Protein AF-A0A967I503-F1 (afdb_monomer)

Structure (mmCIF, N/CA/C/O backbone):
data_AF-A0A967I503-F1
#
_entry.id   AF-A0A967I503-F1
#
loop_
_atom_site.group_PDB
_atom_site.id
_atom_site.type_symbol
_atom_site.label_atom_id
_atom_site.label_alt_id
_atom_site.label_comp_id
_atom_site.label_asym_id
_atom_site.label_entity_id
_atom_site.label_seq_id
_atom_site.pdbx_PDB_ins_code
_atom_site.Cartn_x
_atom_site.Cartn_y
_atom_site.Cartn_z
_atom_site.occupancy
_atom_site.B_iso_or_equiv
_atom_site.auth_seq_id
_atom_site.auth_comp_id
_atom_site.auth_asym_id
_atom_site.auth_atom_id
_atom_site.pdbx_PDB_model_num
ATOM 1 N N . LEU A 1 1 ? 2.412 -4.016 -0.703 1.00 96.50 1 LEU A N 1
ATOM 2 C CA . LEU A 1 1 ? 2.605 -3.901 -2.166 1.00 96.50 1 LEU A CA 1
ATOM 3 C C . LEU A 1 1 ? 4.007 -4.381 -2.464 1.00 96.50 1 LEU A C 1
ATOM 5 O O . LEU A 1 1 ? 4.938 -3.850 -1.876 1.00 96.50 1 LEU A O 1
ATOM 9 N N . HIS A 1 2 ? 4.152 -5.424 -3.271 1.00 97.44 2 HIS A N 1
ATOM 10 C CA . HIS A 1 2 ? 5.470 -5.941 -3.630 1.00 97.44 2 HIS A CA 1
ATOM 11 C C . HIS A 1 2 ? 6.127 -5.044 -4.692 1.00 97.44 2 HIS A C 1
ATOM 13 O O . HIS A 1 2 ? 5.439 -4.295 -5.382 1.00 97.44 2 HIS A O 1
ATOM 19 N N . GLY A 1 3 ? 7.458 -5.095 -4.791 1.00 95.44 3 GLY A N 1
ATOM 20 C CA . GLY A 1 3 ? 8.247 -4.415 -5.832 1.00 95.44 3 GLY A CA 1
ATOM 21 C C . GLY A 1 3 ? 8.384 -2.896 -5.704 1.00 95.44 3 GLY A C 1
ATOM 22 O O . GLY A 1 3 ? 9.269 -2.316 -6.317 1.00 95.44 3 GLY A O 1
ATOM 23 N N . MET A 1 4 ? 7.551 -2.232 -4.901 1.00 95.31 4 MET A N 1
ATOM 24 C CA . MET A 1 4 ? 7.523 -0.770 -4.796 1.00 95.31 4 MET A CA 1
ATOM 25 C C . MET A 1 4 ? 7.333 -0.308 -3.353 1.00 95.31 4 MET A C 1
ATOM 27 O O . MET A 1 4 ? 6.794 -1.027 -2.508 1.00 95.31 4 MET A O 1
ATOM 31 N N . TRP A 1 5 ? 7.713 0.941 -3.092 1.00 96.94 5 TRP A N 1
ATOM 32 C CA . TRP A 1 5 ? 7.392 1.627 -1.846 1.00 96.94 5 TRP A CA 1
ATOM 33 C C . TRP A 1 5 ? 6.115 2.462 -1.973 1.00 96.94 5 TRP A C 1
ATOM 35 O O . TRP A 1 5 ? 5.860 3.074 -3.008 1.00 96.94 5 TRP A O 1
ATOM 45 N N . MET A 1 6 ? 5.353 2.537 -0.882 1.00 97.44 6 MET A N 1
ATOM 46 C CA . MET A 1 6 ? 4.241 3.470 -0.698 1.00 97.44 6 MET A CA 1
ATOM 47 C C . MET A 1 6 ? 4.697 4.600 0.228 1.00 97.44 6 MET A C 1
ATOM 49 O O . MET A 1 6 ? 5.233 4.339 1.306 1.00 97.44 6 MET A O 1
ATOM 53 N N . GLN A 1 7 ? 4.481 5.849 -0.167 1.00 97.94 7 GLN A N 1
ATOM 54 C CA . GLN A 1 7 ? 4.677 7.020 0.685 1.00 97.94 7 GLN A CA 1
ATOM 55 C C . GLN A 1 7 ? 3.349 7.359 1.354 1.00 97.94 7 GLN A C 1
ATOM 57 O O . GLN A 1 7 ? 2.385 7.683 0.666 1.00 97.94 7 GLN A O 1
ATOM 62 N N . LEU A 1 8 ? 3.275 7.239 2.680 1.00 97.94 8 LEU A N 1
ATOM 63 C CA . LEU A 1 8 ? 2.029 7.454 3.420 1.00 97.94 8 LEU A CA 1
ATOM 64 C C . LEU A 1 8 ? 1.730 8.947 3.566 1.00 97.94 8 LEU A C 1
ATOM 66 O O . LEU A 1 8 ? 2.529 9.671 4.156 1.00 97.94 8 LEU A O 1
ATOM 70 N N . GLU A 1 9 ? 0.555 9.381 3.118 1.00 97.69 9 GLU A N 1
ATOM 71 C CA . GLU A 1 9 ? 0.080 10.751 3.311 1.00 97.69 9 GLU A CA 1
ATOM 72 C C . GLU A 1 9 ? -0.468 10.915 4.736 1.00 97.69 9 GLU A C 1
ATOM 74 O O . GLU A 1 9 ? -1.629 10.633 5.020 1.00 97.69 9 GLU A O 1
ATOM 79 N N . ASN A 1 10 ? 0.403 11.330 5.659 1.00 95.25 10 ASN A N 1
ATOM 80 C CA . ASN A 1 10 ? 0.098 11.476 7.088 1.00 95.25 10 ASN A CA 1
ATOM 81 C C . ASN A 1 10 ? 0.176 12.927 7.600 1.00 95.25 10 ASN A C 1
ATOM 83 O O . ASN A 1 10 ? 0.239 13.142 8.810 1.00 95.25 10 ASN A O 1
ATOM 87 N N . GLY A 1 11 ? 0.223 13.912 6.698 1.00 95.81 11 GLY A N 1
ATOM 88 C CA . GLY A 1 11 ? 0.328 15.336 7.039 1.00 95.81 11 GLY A CA 1
ATOM 89 C C . GLY A 1 11 ? 1.723 15.810 7.463 1.00 95.81 11 GLY A C 1
ATOM 90 O O . GLY A 1 11 ? 1.865 16.968 7.840 1.00 95.81 11 GLY A O 1
ATOM 91 N N . ALA A 1 12 ? 2.749 14.953 7.417 1.00 95.75 12 ALA A N 1
ATOM 92 C CA . ALA A 1 12 ? 4.132 15.366 7.651 1.00 95.75 12 ALA A CA 1
ATOM 93 C C . ALA A 1 12 ? 4.752 16.013 6.400 1.00 95.75 12 ALA A C 1
ATOM 95 O O . ALA A 1 12 ? 4.454 15.606 5.279 1.00 95.75 12 ALA A O 1
ATOM 96 N N . ASP A 1 13 ? 5.705 16.931 6.595 1.00 95.94 13 ASP A N 1
ATOM 97 C CA . ASP A 1 13 ? 6.447 17.574 5.494 1.00 95.94 13 ASP A CA 1
ATOM 98 C C . ASP A 1 13 ? 7.236 16.568 4.639 1.00 95.94 13 ASP A C 1
ATOM 100 O O . ASP A 1 13 ? 7.444 16.765 3.442 1.00 95.94 13 ASP A O 1
ATOM 104 N N . LYS A 1 14 ? 7.686 15.467 5.255 1.00 97.12 14 LYS A N 1
ATOM 105 C CA . LYS A 1 14 ? 8.374 14.364 4.580 1.00 97.12 14 LYS A CA 1
ATOM 106 C C . LYS A 1 14 ? 7.618 13.063 4.803 1.00 97.12 14 LYS A C 1
ATOM 108 O O . LYS A 1 14 ? 7.604 12.525 5.912 1.00 97.12 14 LYS A O 1
ATOM 113 N N . LEU A 1 15 ? 7.044 12.535 3.727 1.00 98.00 15 LEU A N 1
ATOM 114 C CA . LEU A 1 15 ? 6.250 11.313 3.775 1.00 98.00 15 LEU A CA 1
ATOM 115 C C . LEU A 1 15 ? 7.143 10.082 4.023 1.00 98.00 15 LEU A C 1
ATOM 117 O O . LEU A 1 15 ? 8.185 9.927 3.375 1.00 98.00 15 LEU A O 1
ATOM 121 N N . PRO A 1 16 ? 6.771 9.184 4.951 1.00 97.12 16 PRO A N 1
ATOM 122 C CA . PRO A 1 16 ? 7.538 7.975 5.205 1.00 97.12 16 PRO A CA 1
ATOM 123 C C . PRO A 1 16 ? 7.280 6.918 4.126 1.00 97.12 16 PRO A C 1
ATOM 125 O O . PRO A 1 16 ? 6.133 6.635 3.776 1.00 97.12 16 PRO A O 1
ATOM 128 N N . TYR A 1 17 ? 8.349 6.262 3.674 1.00 97.31 17 TYR A N 1
ATOM 129 C CA . TYR A 1 17 ? 8.269 5.092 2.800 1.00 97.31 17 TYR A CA 1
ATOM 130 C C . TYR A 1 17 ? 7.922 3.830 3.600 1.00 97.31 17 TYR A C 1
ATOM 132 O O . TYR A 1 17 ? 8.533 3.534 4.630 1.00 97.31 17 TYR A O 1
ATOM 140 N N . LYS A 1 18 ? 6.935 3.073 3.120 1.00 97.38 18 LYS A N 1
ATOM 141 C CA . LYS A 1 18 ? 6.435 1.830 3.718 1.00 97.38 18 LYS A CA 1
ATOM 142 C C . LYS A 1 18 ? 6.133 0.806 2.623 1.00 97.38 18 LYS A C 1
ATOM 144 O O . LYS A 1 18 ? 5.572 1.150 1.591 1.00 97.38 18 LYS A O 1
ATOM 149 N N . HIS A 1 19 ? 6.467 -0.462 2.851 1.00 95.25 19 HIS A N 1
ATOM 150 C CA . HIS A 1 19 ? 6.055 -1.573 1.972 1.00 95.25 19 HIS A CA 1
ATOM 151 C C . HIS A 1 19 ? 4.754 -2.250 2.452 1.00 95.25 19 HIS A C 1
ATOM 153 O O . HIS A 1 19 ? 4.051 -2.907 1.677 1.00 95.25 19 HIS A O 1
ATOM 159 N N . THR A 1 20 ? 4.403 -2.036 3.725 1.00 97.31 20 THR A N 1
ATOM 160 C CA . THR A 1 20 ? 3.201 -2.550 4.392 1.00 97.31 20 THR A CA 1
ATOM 161 C C . THR A 1 20 ? 2.639 -1.456 5.297 1.00 97.31 20 THR A C 1
ATOM 163 O O . THR A 1 20 ? 3.392 -0.787 6.006 1.00 97.31 20 THR A O 1
ATOM 166 N N . LEU A 1 21 ? 1.320 -1.276 5.270 1.00 97.31 21 LEU A N 1
ATOM 167 C CA . LEU A 1 21 ? 0.599 -0.291 6.073 1.00 97.31 21 LEU A CA 1
ATOM 168 C C . LEU A 1 21 ? -0.433 -1.001 6.943 1.00 97.31 21 LEU A C 1
ATOM 170 O O . LEU A 1 21 ? -1.075 -1.951 6.496 1.00 97.31 21 LEU A O 1
ATOM 174 N N . LEU A 1 22 ? -0.577 -0.537 8.181 1.00 96.50 22 LEU A N 1
ATOM 175 C CA . LEU A 1 22 ? -1.637 -0.979 9.077 1.00 96.50 22 LEU A CA 1
ATOM 176 C C . LEU A 1 22 ? -2.850 -0.072 8.859 1.00 96.50 22 LEU A C 1
ATOM 178 O O . LEU A 1 22 ? -2.740 1.130 9.070 1.00 96.50 22 LEU A O 1
ATOM 182 N N . VAL A 1 23 ? -3.974 -0.656 8.450 1.00 96.94 23 VAL A N 1
ATOM 183 C CA . VAL A 1 23 ? -5.252 0.040 8.244 1.00 96.94 23 VAL A CA 1
ATOM 184 C C . VAL A 1 23 ? -6.223 -0.447 9.314 1.00 96.94 23 VAL A C 1
ATOM 186 O O . VAL A 1 23 ? -6.459 -1.652 9.432 1.00 96.94 23 VAL A O 1
ATOM 189 N N . LYS A 1 24 ? -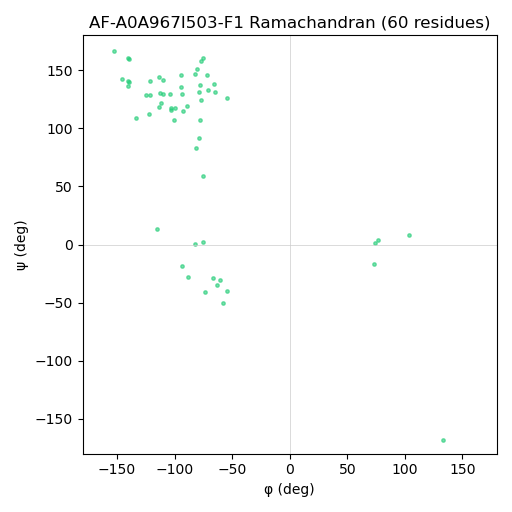6.754 0.466 10.127 1.00 97.56 24 LYS A N 1
ATOM 190 C CA . LYS A 1 24 ? -7.732 0.148 11.174 1.00 97.56 24 LYS A CA 1
ATOM 191 C C . LYS A 1 24 ? -9.119 -0.124 10.573 1.00 97.56 24 LYS A C 1
ATOM 193 O O . LYS A 1 24 ? -9.413 0.310 9.460 1.00 97.56 24 LYS A O 1
ATOM 198 N N . PRO A 1 25 ? -10.018 -0.800 11.309 1.00 97.6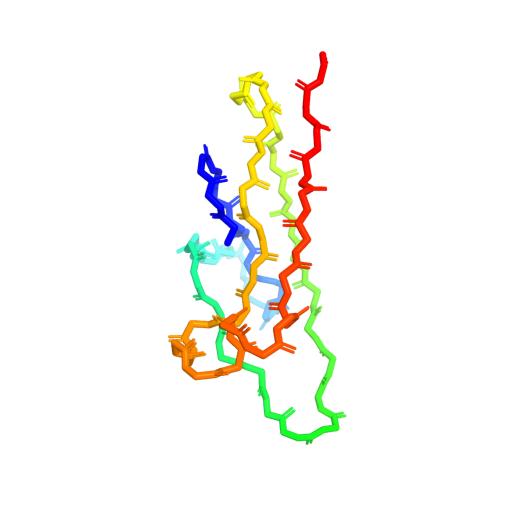9 25 PRO A N 1
ATOM 199 C CA . PRO A 1 25 ? -11.404 -0.962 10.876 1.00 97.69 25 PRO A CA 1
ATOM 200 C C . PRO A 1 25 ? -12.073 0.389 10.581 1.00 97.69 25 PRO A C 1
ATOM 202 O O . PRO A 1 25 ? -12.063 1.280 11.428 1.00 97.69 25 PRO A O 1
ATOM 205 N N . GLY A 1 26 ? -12.646 0.535 9.383 1.00 97.50 26 GLY A N 1
ATOM 206 C CA . GLY A 1 26 ? -13.313 1.766 8.935 1.00 97.50 2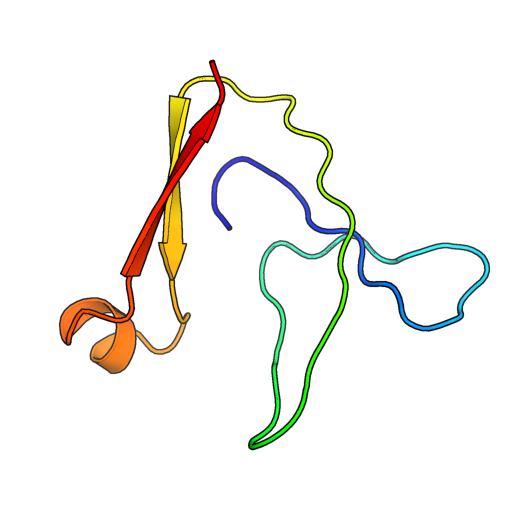6 GLY A CA 1
ATOM 207 C C . GLY A 1 26 ? -12.378 2.925 8.565 1.00 97.50 26 GLY A C 1
ATOM 208 O O . GLY A 1 26 ? -12.863 3.990 8.195 1.00 97.50 26 GLY A O 1
ATOM 209 N N . GLU A 1 27 ? -11.059 2.739 8.652 1.00 97.75 27 GLU A N 1
ATOM 210 C CA . GLU A 1 27 ? -10.074 3.743 8.254 1.00 97.75 27 GLU A CA 1
ATOM 211 C C . GLU A 1 27 ? -9.834 3.713 6.741 1.00 97.75 27 GLU A C 1
ATOM 213 O O . GLU A 1 27 ? -9.853 2.660 6.102 1.00 97.75 27 GLU A O 1
ATOM 218 N N . VAL A 1 28 ? -9.558 4.887 6.178 1.00 96.94 28 VAL A N 1
ATOM 219 C CA . VAL A 1 28 ? -9.078 5.052 4.807 1.00 96.94 28 VAL A CA 1
ATOM 220 C C . VAL A 1 28 ? -7.732 5.761 4.879 1.00 96.94 28 VAL A C 1
ATOM 222 O O . VAL A 1 28 ? -7.613 6.799 5.525 1.00 96.94 28 VAL A O 1
ATOM 225 N N . LEU A 1 29 ? -6.721 5.198 4.219 1.00 97.12 29 LEU A N 1
ATOM 226 C CA . LEU A 1 29 ? -5.391 5.791 4.094 1.00 97.12 29 LEU A CA 1
ATOM 227 C C . LEU A 1 29 ? -5.135 6.164 2.636 1.00 97.12 29 LEU A C 1
ATOM 229 O O . LEU A 1 29 ? -5.533 5.426 1.734 1.00 97.12 29 LEU A O 1
ATOM 233 N N . SER A 1 30 ? -4.427 7.272 2.419 1.00 97.69 30 SER A N 1
ATOM 234 C CA . SER A 1 30 ? -3.945 7.674 1.099 1.00 97.69 30 SER A CA 1
ATOM 235 C C . SER A 1 30 ? -2.428 7.537 1.022 1.00 97.69 30 SER A C 1
ATOM 237 O O . SER A 1 30 ? -1.708 7.751 2.004 1.00 97.69 30 SER A O 1
ATOM 239 N N . THR A 1 31 ? -1.937 7.092 -0.132 1.00 97.50 31 THR A N 1
ATOM 240 C CA . THR A 1 31 ? -0.516 6.820 -0.342 1.00 97.50 31 THR A CA 1
ATOM 241 C C . THR A 1 31 ? -0.101 7.144 -1.761 1.00 97.50 31 THR A C 1
ATOM 243 O O . THR A 1 31 ? -0.812 6.794 -2.703 1.00 97.50 31 THR A O 1
ATOM 246 N N . LEU A 1 32 ? 1.104 7.681 -1.919 1.00 97.62 32 LEU A N 1
ATOM 247 C CA . LEU A 1 32 ? 1.722 7.887 -3.223 1.00 97.62 32 LEU A CA 1
ATOM 248 C C . LEU A 1 32 ? 2.622 6.699 -3.570 1.00 97.62 32 LEU A C 1
ATOM 250 O O . LEU A 1 32 ? 3.409 6.238 -2.741 1.00 97.62 32 LEU A O 1
ATOM 254 N N . ILE A 1 33 ? 2.529 6.219 -4.808 1.00 96.56 33 ILE A N 1
ATOM 255 C CA . ILE A 1 33 ? 3.355 5.130 -5.336 1.00 96.56 33 ILE A CA 1
ATOM 256 C C . ILE A 1 33 ? 4.041 5.636 -6.601 1.00 96.56 33 ILE A C 1
ATOM 258 O O . ILE A 1 33 ? 3.376 6.127 -7.510 1.00 96.56 33 ILE A O 1
ATOM 262 N N . THR A 1 34 ? 5.363 5.478 -6.673 1.00 95.94 34 THR A N 1
ATOM 263 C CA . THR A 1 34 ? 6.133 5.709 -7.901 1.00 95.94 34 THR A CA 1
ATOM 264 C C . THR A 1 34 ? 6.430 4.349 -8.542 1.00 95.94 34 THR A C 1
ATOM 266 O O . THR A 1 34 ? 7.243 3.600 -7.994 1.00 95.94 34 THR A O 1
ATOM 269 N N . PRO A 1 35 ? 5.781 3.987 -9.664 1.00 94.31 35 PRO A N 1
ATOM 270 C CA . PRO A 1 35 ? 5.890 2.651 -10.245 1.00 94.31 35 PRO A CA 1
ATOM 271 C C . PRO A 1 35 ? 7.165 2.511 -11.087 1.00 94.31 35 PRO A C 1
ATOM 273 O O . PRO A 1 35 ? 7.146 2.691 -12.301 1.00 94.31 35 PRO A O 1
ATOM 276 N N . ILE A 1 36 ? 8.289 2.230 -10.423 1.00 93.12 36 ILE A N 1
ATOM 277 C CA . ILE A 1 36 ? 9.606 2.111 -11.074 1.00 93.12 36 ILE A CA 1
ATOM 278 C C . ILE A 1 36 ? 9.912 0.695 -11.589 1.00 93.12 36 ILE A C 1
ATOM 280 O O . ILE A 1 36 ? 10.622 0.556 -12.581 1.00 93.12 36 ILE A O 1
ATOM 284 N N . GLU A 1 37 ? 9.350 -0.343 -10.963 1.00 94.62 37 GLU A N 1
ATOM 285 C CA . GLU A 1 37 ? 9.626 -1.739 -11.318 1.00 94.62 37 GLU A CA 1
ATOM 286 C C . GLU A 1 37 ? 8.511 -2.324 -12.196 1.00 94.62 37 GLU A C 1
ATOM 288 O O . GLU A 1 37 ? 7.364 -2.455 -11.758 1.00 94.62 37 GLU A O 1
ATOM 293 N N . LYS A 1 38 ? 8.843 -2.708 -13.435 1.00 97.06 38 LYS A N 1
ATOM 294 C CA . LYS A 1 38 ? 7.895 -3.344 -14.365 1.00 97.06 38 LYS A CA 1
ATOM 295 C C . LYS A 1 38 ? 7.575 -4.7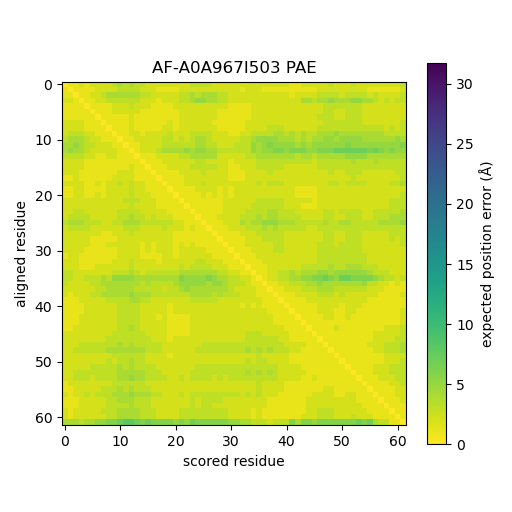78 -13.946 1.00 97.06 38 LYS A C 1
ATOM 297 O O . LYS A 1 38 ? 8.453 -5.500 -13.482 1.00 97.06 38 LYS A O 1
ATOM 302 N N . GLY A 1 39 ? 6.338 -5.207 -14.181 1.00 97.38 39 GLY A N 1
ATOM 303 C CA . GLY A 1 39 ? 5.883 -6.569 -13.910 1.00 97.38 39 GLY A CA 1
ATOM 304 C C . GLY A 1 39 ? 4.549 -6.637 -13.175 1.00 97.38 39 GLY A C 1
ATOM 305 O O . GLY A 1 39 ? 3.830 -5.644 -13.048 1.00 97.38 39 GLY A O 1
ATOM 306 N N . ASP A 1 40 ? 4.237 -7.841 -12.703 1.00 98.12 40 ASP A N 1
ATOM 307 C CA . ASP A 1 40 ? 3.033 -8.153 -11.940 1.00 98.12 40 ASP A CA 1
ATOM 308 C C . ASP A 1 40 ? 3.385 -8.281 -10.457 1.00 98.12 40 ASP A C 1
ATOM 310 O O . ASP A 1 40 ? 4.133 -9.172 -10.052 1.00 98.12 40 ASP A O 1
ATOM 314 N N . TRP A 1 41 ? 2.833 -7.390 -9.638 1.00 98.25 41 TRP A N 1
ATOM 315 C CA . TRP A 1 41 ? 3.175 -7.280 -8.226 1.00 98.25 41 TRP A CA 1
ATOM 316 C C . TRP A 1 41 ? 2.016 -7.669 -7.326 1.00 98.25 41 TRP A C 1
ATOM 318 O O . TRP A 1 41 ? 0.902 -7.161 -7.446 1.00 98.25 41 TRP A O 1
ATOM 328 N N . ALA A 1 42 ? 2.305 -8.543 -6.366 1.00 98.12 42 ALA A N 1
ATOM 329 C CA . ALA A 1 42 ? 1.350 -8.944 -5.352 1.00 98.12 42 ALA A CA 1
ATOM 330 C C . ALA A 1 42 ? 0.963 -7.757 -4.449 1.00 98.12 42 ALA A C 1
ATOM 332 O O . ALA A 1 42 ? 1.812 -7.031 -3.911 1.00 98.12 42 ALA A O 1
ATOM 333 N N . PHE A 1 43 ? -0.338 -7.580 -4.249 1.00 97.88 43 PHE A N 1
ATOM 334 C CA . PHE A 1 43 ? -0.904 -6.615 -3.322 1.00 97.88 43 PHE A CA 1
ATOM 335 C C . PHE A 1 43 ? -1.991 -7.282 -2.487 1.00 97.88 43 PHE A C 1
ATOM 337 O O . PHE A 1 43 ? -3.054 -7.632 -2.986 1.00 97.88 43 PHE A O 1
ATOM 344 N N . HIS A 1 44 ? -1.703 -7.503 -1.208 1.00 98.31 44 HIS A N 1
ATOM 345 C CA . HIS A 1 44 ? -2.560 -8.303 -0.342 1.00 98.31 44 HIS A CA 1
ATOM 346 C C . HIS A 1 44 ? -2.440 -7.890 1.123 1.00 98.31 44 HIS A C 1
ATOM 348 O O . HIS A 1 44 ? -1.517 -7.173 1.525 1.00 98.31 44 HIS A O 1
ATOM 354 N N . CYS A 1 45 ? -3.379 -8.378 1.933 1.00 97.88 45 CYS A N 1
ATOM 355 C CA . CYS A 1 45 ? -3.278 -8.291 3.383 1.00 97.88 45 CYS A CA 1
ATOM 356 C C . CYS A 1 45 ? -2.100 -9.140 3.885 1.00 97.88 45 CYS A C 1
ATOM 358 O O . CYS A 1 45 ? -1.899 -10.263 3.428 1.00 97.88 45 CYS A O 1
ATOM 360 N N . HIS A 1 46 ? -1.330 -8.627 4.847 1.00 97.44 46 HIS A N 1
ATOM 361 C CA . HIS A 1 46 ? -0.197 -9.357 5.434 1.00 97.44 46 HIS A CA 1
ATOM 362 C C . HIS A 1 46 ? -0.591 -10.349 6.541 1.00 97.44 46 HIS A C 1
ATOM 364 O O . HIS A 1 46 ? 0.272 -11.031 7.090 1.00 97.44 46 HIS A O 1
ATOM 37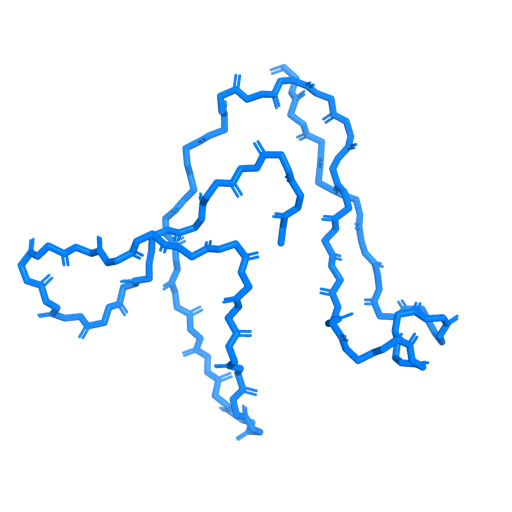0 N N . LEU A 1 47 ? -1.882 -10.461 6.862 1.00 97.38 47 LEU A N 1
ATOM 371 C CA . LEU A 1 47 ? -2.403 -11.589 7.628 1.00 97.38 47 LEU A CA 1
ATOM 372 C C . LEU A 1 47 ? -2.527 -12.779 6.673 1.00 97.38 47 LEU A C 1
ATOM 374 O O . LEU A 1 47 ? -3.398 -12.785 5.806 1.00 97.38 47 LEU A O 1
ATOM 378 N N . LEU A 1 48 ? -1.635 -13.764 6.810 1.00 96.62 48 LEU A N 1
ATOM 379 C CA . LEU A 1 48 ? -1.486 -14.866 5.848 1.00 96.62 48 LEU A CA 1
ATOM 380 C C . LEU A 1 48 ? -2.796 -15.617 5.586 1.00 96.62 48 LEU A C 1
ATOM 382 O O . LEU A 1 48 ? -3.124 -15.875 4.436 1.00 96.62 48 LEU A O 1
ATOM 386 N N . TYR A 1 49 ? -3.604 -15.863 6.616 1.00 98.12 49 TYR A N 1
ATOM 387 C CA . TYR A 1 49 ? -4.903 -16.519 6.448 1.00 98.12 49 TYR A CA 1
ATOM 388 C C . TYR A 1 49 ? -5.917 -15.667 5.656 1.00 98.12 49 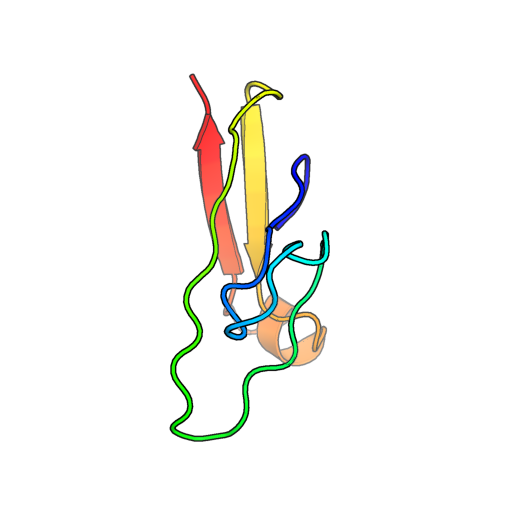TYR A C 1
ATOM 390 O O . TYR A 1 49 ? -6.760 -16.222 4.962 1.00 98.12 49 TYR A O 1
ATOM 398 N N . HIS A 1 50 ? -5.834 -14.328 5.689 1.00 98.44 50 HIS A N 1
ATOM 399 C CA . HIS A 1 50 ? -6.634 -13.468 4.803 1.00 98.44 50 HIS A CA 1
ATOM 400 C C . HIS A 1 50 ? -6.118 -13.502 3.365 1.00 98.44 50 HIS A C 1
ATOM 402 O O . HIS A 1 50 ? -6.914 -13.531 2.429 1.00 98.44 50 HIS A O 1
ATOM 408 N N . MET A 1 51 ? -4.793 -13.490 3.186 1.00 98.38 51 MET A N 1
ATOM 409 C CA . MET A 1 51 ? -4.165 -13.632 1.871 1.00 98.38 51 MET A CA 1
ATOM 410 C C . MET A 1 51 ? -4.594 -14.951 1.211 1.00 98.38 51 MET A C 1
ATOM 412 O O . MET A 1 51 ? -5.066 -14.934 0.078 1.00 98.38 51 MET A O 1
ATOM 416 N N . GLU A 1 52 ? -4.489 -16.067 1.936 1.00 98.00 52 GLU A N 1
ATOM 417 C CA . GLU A 1 52 ? -4.888 -17.405 1.479 1.00 98.00 52 GLU A CA 1
ATOM 418 C C . GLU A 1 52 ? -6.394 -17.507 1.204 1.00 98.00 52 GLU A C 1
ATOM 420 O O . GLU A 1 52 ? -6.799 -18.154 0.241 1.00 98.00 52 GLU A O 1
ATOM 425 N N . ALA A 1 53 ? -7.226 -16.815 1.988 1.00 98.50 53 ALA A N 1
ATOM 426 C CA . ALA A 1 53 ? -8.671 -16.731 1.766 1.00 98.50 53 ALA A CA 1
ATOM 427 C C . ALA A 1 53 ? -9.078 -15.803 0.599 1.00 98.50 53 ALA A C 1
ATOM 429 O O . ALA A 1 53 ? -10.270 -15.634 0.345 1.00 98.50 53 ALA A O 1
ATOM 430 N N . GLY A 1 54 ? -8.119 -15.200 -0.116 1.00 98.12 54 GLY A N 1
ATOM 431 C CA . GLY A 1 54 ? -8.371 -14.436 -1.341 1.00 98.12 54 GLY A CA 1
ATOM 432 C C . GLY A 1 54 ? -8.319 -12.915 -1.195 1.00 98.12 54 GLY A C 1
ATOM 433 O O . GLY A 1 54 ? -8.623 -12.212 -2.157 1.00 98.12 54 GLY A O 1
ATOM 434 N N . MET A 1 55 ? -7.892 -12.372 -0.047 1.00 98.50 55 MET A N 1
ATOM 435 C CA . MET A 1 55 ? -7.629 -10.933 0.119 1.00 98.50 55 MET A CA 1
ATOM 436 C C . MET A 1 55 ? -6.305 -10.534 -0.559 1.00 98.50 55 MET A C 1
ATOM 438 O O . MET A 1 55 ? -5.360 -10.057 0.077 1.00 98.50 55 MET A O 1
ATOM 442 N N . PHE A 1 56 ? -6.248 -10.776 -1.868 1.00 98.50 56 PHE A N 1
ATOM 443 C CA . PHE A 1 56 ? -5.083 -10.693 -2.734 1.00 98.50 56 PHE A CA 1
ATOM 444 C C . PHE A 1 56 ? -5.476 -10.093 -4.083 1.00 98.50 56 PHE A C 1
ATOM 446 O O . PHE A 1 56 ? -6.530 -10.409 -4.630 1.00 98.50 56 PHE A O 1
ATOM 453 N N . GLN A 1 57 ? -4.618 -9.241 -4.630 1.00 97.69 57 GLN A N 1
ATOM 454 C CA . GLN A 1 57 ? -4.745 -8.616 -5.942 1.00 97.69 57 GLN A CA 1
ATOM 455 C C . GLN A 1 57 ? -3.371 -8.553 -6.623 1.00 97.69 57 GLN A C 1
ATOM 457 O O . GLN A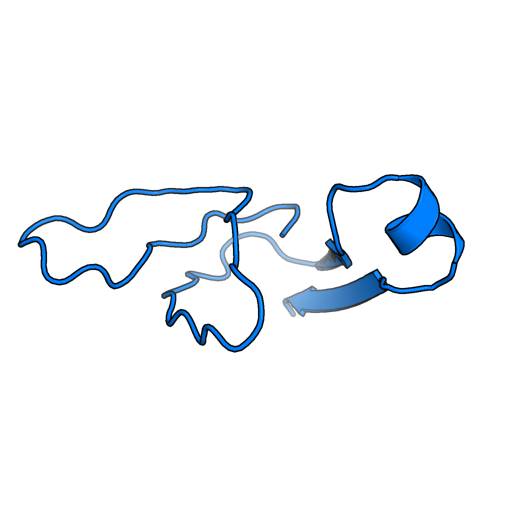 1 57 ? -2.329 -8.625 -5.967 1.00 97.69 57 GLN A O 1
ATOM 462 N N . VAL A 1 58 ? -3.374 -8.382 -7.945 1.00 97.94 58 VAL A N 1
ATOM 463 C CA . VAL A 1 58 ? -2.168 -8.128 -8.743 1.00 97.94 58 VAL A CA 1
ATOM 464 C C . VAL A 1 58 ? -2.204 -6.693 -9.255 1.00 97.94 58 VAL A C 1
ATOM 466 O O . VAL A 1 58 ? -3.187 -6.270 -9.858 1.00 97.94 58 VAL A O 1
ATOM 469 N N . VAL A 1 59 ? -1.116 -5.958 -9.041 1.00 97.00 59 VAL A N 1
ATOM 470 C CA . VAL A 1 59 ? -0.877 -4.637 -9.629 1.00 97.00 59 VAL A CA 1
ATOM 471 C C . VAL A 1 59 ? 0.115 -4.801 -10.775 1.00 97.00 59 VAL A C 1
ATOM 473 O O . VAL A 1 59 ? 1.253 -5.204 -10.547 1.00 97.00 59 VAL A O 1
ATOM 476 N N . ARG A 1 60 ? -0.309 -4.487 -12.003 1.00 97.56 60 ARG A N 1
ATOM 477 C CA . ARG A 1 60 ? 0.549 -4.534 -13.195 1.00 97.56 60 ARG A CA 1
ATOM 478 C C . ARG A 1 60 ? 1.177 -3.173 -13.473 1.00 97.56 60 ARG A C 1
ATOM 480 O O . ARG A 1 60 ? 0.465 -2.179 -13.591 1.00 97.56 60 ARG A O 1
ATOM 487 N N . VAL A 1 61 ? 2.494 -3.160 -13.651 1.00 97.44 61 VAL A N 1
ATOM 488 C CA . VAL A 1 61 ? 3.276 -2.010 -14.121 1.00 97.44 61 VAL A CA 1
ATOM 489 C C . VAL A 1 61 ? 3.856 -2.360 -15.494 1.00 97.44 61 VAL A C 1
ATOM 491 O O . VAL A 1 61 ? 4.609 -3.329 -15.608 1.00 97.44 61 VAL A O 1
ATOM 494 N N . ALA A 1 62 ? 3.481 -1.603 -16.529 1.00 93.88 62 ALA A N 1
ATOM 495 C CA . ALA A 1 62 ? 3.845 -1.842 -17.933 1.00 93.88 62 ALA A CA 1
ATOM 496 C C . ALA A 1 62 ? 4.767 -0.745 -18.490 1.00 93.88 62 ALA A C 1
ATOM 498 O O . ALA A 1 62 ? 4.580 0.431 -18.116 1.00 93.88 62 ALA A O 1
#

Secondary structure (DSSP, 8-state):
--SS-EEE-SS-SSPPEESS----TT----EEE---S-EEEEEE-SSHHHHHTT-EEEEEE-

Foldseek 3Di:
DPPWWWFWPPPDPGTDTDPDDDADVPGDTDTDIDPPDADWDKDADPPVVRVVVPRIDIDGDD

Mean predicted aligned error: 2.26 Å

Radius of gyration: 12.64 Å; Cα contacts (8 Å, |Δi|>4): 91; chains: 1; bounding box: 23×35×29 Å

Sequence (62 aa):
LHGMWMQLENGADKLPYKHTLLVKPGEVLSTLITPIEKGDWAFHCHLLYHMEAGMFQVVRVA

pLDDT: mean 97.1, std 1.17, range [93.12, 98.5]

Solvent-accessible surface area (backbone atoms only — not comparable to full-atom values): 3980 Å² total; per-residue (Å²): 69,50,89,44,53,33,29,42,69,76,86,56,98,70,60,54,76,37,54,74,82,91,76,58,93,94,59,85,86,55,67,52,69,69,90,80,59,73,45,79,24,57,36,54,52,88,54,60,71,48,30,75,73,58,46,56,47,75,49,76,38,131

=== Feature glossary ===
Legend for the data blocks above and below:

— What the protein is —

The amino-acid sequence is the protein's primary structure: the linear order of residues from the N-terminus to the C-terminus, written in one-letter code. Everything else here — the 3D coordinates, the secondary structure, the domain annotations — is ultimately a consequence of this string.

Database cross-references. InterPro integrates a dozen domain/family signature databases into unified entries with residue-range hits. GO terms attach function/process/location labels with evidence codes. CATH codes position the fold in a four-level structural taxonomy. Organism is the NCBI-taxonomy species name.

— Where its atoms are —

The mmCIF block holds the 3D Cartesian coordinates of each backbone atom (N, Cα, C, O) in ångströms. mmCIF is the PDB's canonical archive format — a tagged-loop text representation of the atomic model.

The six renders are orthographic views along the three Cartesian axes in both directions. Representation (cartoon, sticks, or surface) and color scheme (sequence-rainbow or by-chain) vary across proteins so the training set covers all the common visualization conventions.

— Local backbone conformation —

Secondary structure is the local, repeating backbone conformation. DSSP classifies it into eight states by reading the hydrogen-bond network: three 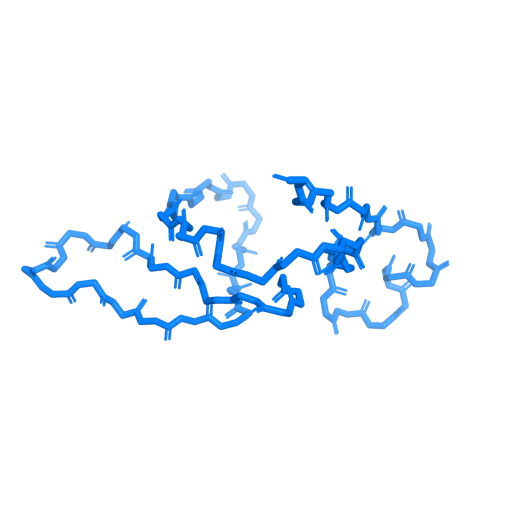helix types (H, G, I), two β types (E, B), two non-regular types (T, S), and unstructured coil (-).

SS3 is a coarse helix/strand/coil call (letters a/b/c) made by the P-SEA algorithm from inter-Cα distances and dihedrals. It is less detailed than DSSP but needs only Cα positions.

Backbone dihedral angles. Every residue except chain termini has a φ (preceding-C → N → Cα → C) and a ψ (N → Cα → C → next-N). They are reported in degrees following the IUPAC sign convention. Secondary structure is essentially a statement about which (φ, ψ) basin each residue occupies.

— Global shape and packing —

The geometric summary reports three shape descriptors. Rg (radius of gyration) measures how spread out the Cα atoms are about their centre of mass; compact globular proteins have small Rg, elongated or unfolded ones large. Cα contacts (<8 Å, |i−j|>4) count long-range residue pairs in spatial proximity — high for tightly 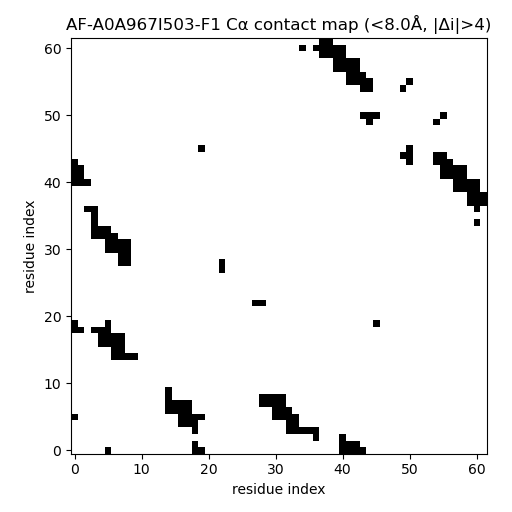packed folds, near zero for rods or random coil. The bounding-box extents give the protein's footprint along x, y, z in Å.

Solvent accessibility: the surface area of each residue that a 1.4 Å water probe can touch, in Å². When only backbone atoms are present the absolute values are lower than full-atom SASA (side chains contribute most of the area) and are flagged as backbone-only.

Plot images: a contact map (which residues are close in 3D, as an N×N binary image), a Ramachandran scatter (backbone torsion angles, revealing secondary-structure composition at a glance), and — for AlphaFold structures — a PAE heatmap (pairwise prediction confidence).

— Structural neighborhood —

Foldseek's 3Di representation compresses backbone geometry into a per-residue letter drawn from a learned twenty-state alphabet. It captures the tertiary interaction pattern around each residue — which residues are packed against it in space, regardless of where they are in sequence.

Structural nearest neighbors (via Foldseek easy-search vs the PDB). Reported per hit: target PDB id, E-value, and alignment TM-score. A TM-score above ~0.5 is the conventional threshold for 'same fold'.

— Confidence and disorder —

pLDDT (predicted Local Distance Difference Test) is AlphaFold's per-residue confidence score, ranging from 0 to 100. Values above 90 indicate high confidence (typically well-packed cores); 70–90 is confident; 50–70 low confidence; below 50 usually means the region is disordered or the prediction is unreliable there. AlphaFold stores pLDDT in the mmCIF B-factor column.

For experimental (PDB) structures, the B-factor (temperature factor) quantifies the positional spread of each atom in the crystal — a combination of thermal vibration and static disorder — in units of Å². High B-factors mark flexible loops or poorly resolved regions; low B-factors mark the rigid, well-ordered core.

Predicted Aligned Error (PAE) is an AlphaFold confidence matrix: entry (i, j) is the expected error in the position of residue j, in ångströms, when the prediction is superimposed on the true structure at residue i. Low PAE within a block of residues means that block is internally rigid and well-predicted; high PAE between two blocks means their relative placement is uncertain even if each block individually is confident.